Protein AF-A0A7L2H7D6-F1 (afdb_monomer)

Sequence (125 aa):
VVYLVPAALTLLVSINPSITDNGVWRSLCDLHSAGCIVGTIALACSLFAYAQGNILHEEEGRELFGLVIITIWMSLCRSSVKSSLGGVRLVAAIVVALFPFVLWLYIYVNKEMRASWPTHCKTVI

Secondary structure (DSSP, 8-state):
-TTHHHHHHHHHHHH-GGGGG-HHHHHHHHHHHHHHHHHHHHHHHHHHHH--S-TTTSHHHHHHHHHHHHHHHHHHHHHTT-GGGHHHHHHHHHHHHHHHHHHHHHHHH-HHHHHHS-GGGTT--

Structure (mmCIF, N/CA/C/O backbone):
data_AF-A0A7L2H7D6-F1
#
_entry.id   AF-A0A7L2H7D6-F1
#
loop_
_atom_site.group_PDB
_atom_site.id
_atom_site.typ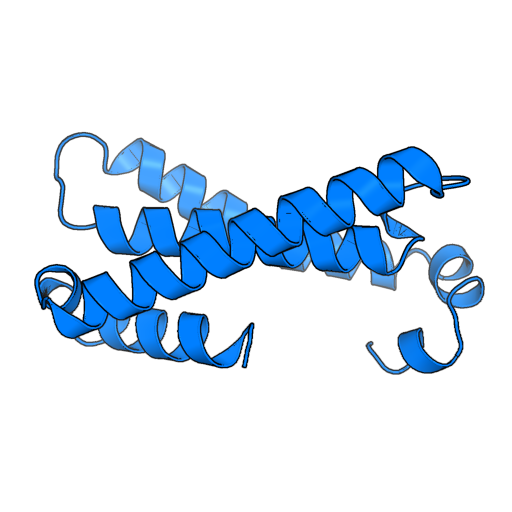e_symbol
_atom_site.label_atom_id
_atom_site.label_alt_id
_atom_site.label_comp_id
_atom_site.label_asym_id
_atom_site.label_entity_id
_atom_site.label_seq_id
_atom_site.pdbx_PDB_ins_code
_atom_site.Cartn_x
_atom_site.Cartn_y
_atom_site.Cartn_z
_atom_site.occupancy
_atom_site.B_iso_or_equiv
_atom_site.auth_seq_id
_atom_site.auth_comp_id
_atom_site.auth_asym_id
_atom_site.auth_atom_id
_atom_site.pdbx_PDB_model_num
ATOM 1 N N . VAL A 1 1 ? 9.474 -4.430 7.621 1.00 64.81 1 VAL A N 1
ATOM 2 C CA . VAL A 1 1 ? 8.717 -3.577 8.578 1.00 64.81 1 VAL A CA 1
ATOM 3 C C . VAL A 1 1 ? 7.547 -2.869 7.907 1.00 64.81 1 VAL A C 1
ATOM 5 O O . VAL A 1 1 ? 6.446 -2.966 8.434 1.00 64.81 1 VAL A O 1
ATOM 8 N N . VAL A 1 2 ? 7.767 -2.237 6.744 1.00 76.69 2 VAL A N 1
ATOM 9 C CA . VAL A 1 2 ? 6.752 -1.469 5.991 1.00 76.69 2 VAL A CA 1
ATOM 10 C C . VAL A 1 2 ? 5.424 -2.216 5.819 1.00 76.69 2 VAL A C 1
ATOM 12 O O . VAL A 1 2 ? 4.388 -1.651 6.112 1.00 76.69 2 VAL A O 1
ATOM 15 N N . TYR A 1 3 ? 5.438 -3.504 5.467 1.00 82.88 3 TYR A N 1
ATOM 16 C CA . TYR A 1 3 ? 4.200 -4.286 5.296 1.00 82.88 3 TYR A CA 1
ATOM 17 C C . TYR A 1 3 ? 3.712 -4.999 6.566 1.00 82.88 3 TYR A C 1
ATOM 19 O O . TYR A 1 3 ? 2.523 -5.263 6.719 1.00 82.88 3 TYR A O 1
ATOM 27 N N . LEU A 1 4 ? 4.618 -5.295 7.503 1.00 90.25 4 LEU A N 1
ATOM 28 C CA . LEU A 1 4 ? 4.300 -6.070 8.706 1.00 90.25 4 LEU A CA 1
ATOM 29 C C . LEU A 1 4 ? 3.434 -5.272 9.687 1.00 90.25 4 LEU A C 1
ATOM 31 O O . LEU A 1 4 ? 2.478 -5.811 10.237 1.00 90.25 4 LEU A O 1
ATOM 35 N N . VAL A 1 5 ? 3.763 -3.993 9.898 1.00 92.25 5 VAL A N 1
ATOM 36 C CA . VAL A 1 5 ? 3.019 -3.131 10.828 1.00 92.25 5 VAL A CA 1
ATOM 37 C C . VAL A 1 5 ? 1.566 -2.938 10.358 1.00 92.25 5 VAL A C 1
ATOM 39 O O . VAL A 1 5 ? 0.667 -3.238 11.143 1.00 92.25 5 VAL A O 1
ATOM 42 N N . PRO A 1 6 ? 1.285 -2.553 9.096 1.00 92.44 6 PRO A N 1
ATOM 43 C CA . PRO A 1 6 ? -0.080 -2.488 8.570 1.00 92.44 6 PRO A CA 1
ATOM 44 C C . PRO A 1 6 ? -0.823 -3.820 8.625 1.00 92.44 6 PRO A C 1
ATOM 46 O O . PRO A 1 6 ? -2.005 -3.835 8.966 1.00 92.44 6 PRO A O 1
ATOM 49 N N . ALA A 1 7 ? -0.150 -4.939 8.329 1.00 93.69 7 ALA A N 1
ATOM 50 C CA . ALA A 1 7 ? -0.766 -6.263 8.383 1.00 93.69 7 ALA A CA 1
ATOM 51 C C . ALA A 1 7 ? -1.213 -6.618 9.808 1.00 93.69 7 ALA A C 1
ATOM 53 O O . ALA A 1 7 ? -2.363 -7.005 10.013 1.00 93.69 7 ALA A O 1
ATOM 54 N N . ALA A 1 8 ? -0.344 -6.414 10.802 1.00 94.94 8 ALA A N 1
ATOM 55 C CA . ALA A 1 8 ? -0.672 -6.652 12.205 1.00 94.94 8 ALA A CA 1
ATOM 56 C C . ALA A 1 8 ? -1.805 -5.731 12.690 1.00 94.94 8 ALA A C 1
ATOM 58 O O . ALA A 1 8 ? -2.761 -6.198 13.307 1.00 94.94 8 ALA A O 1
ATOM 59 N N . LEU A 1 9 ? -1.742 -4.434 12.369 1.00 94.00 9 LEU A N 1
ATOM 60 C CA . LEU A 1 9 ? -2.787 -3.479 12.745 1.00 94.00 9 LEU A CA 1
ATOM 61 C C . LEU A 1 9 ? -4.136 -3.815 12.092 1.00 94.00 9 LEU A C 1
ATOM 63 O O . LEU A 1 9 ? -5.162 -3.719 12.763 1.00 94.00 9 LEU A O 1
ATOM 67 N N . THR A 1 10 ? -4.138 -4.239 10.825 1.00 94.06 10 THR A N 1
ATOM 68 C CA . THR A 1 10 ? -5.346 -4.672 10.099 1.00 94.06 10 THR A CA 1
ATOM 69 C C . THR A 1 10 ? -5.929 -5.949 10.698 1.00 94.06 10 THR A C 1
ATOM 71 O O . THR A 1 10 ? -7.140 -6.033 10.898 1.00 94.06 10 THR A O 1
ATOM 74 N N . LEU A 1 11 ? -5.083 -6.924 11.048 1.00 94.81 11 LEU A N 1
ATOM 75 C CA . LEU A 1 11 ? -5.520 -8.153 11.709 1.00 94.81 11 LEU A CA 1
ATOM 76 C C . LEU A 1 11 ? -6.222 -7.845 13.038 1.00 94.81 11 LEU A C 1
ATOM 78 O O . LEU A 1 11 ? -7.302 -8.372 13.297 1.00 94.81 11 LEU A O 1
ATOM 82 N N . LEU A 1 12 ? -5.670 -6.937 13.847 1.00 93.94 12 LEU A N 1
ATOM 83 C CA . LEU A 1 12 ? -6.308 -6.517 15.097 1.00 93.94 12 LEU A CA 1
ATOM 84 C C . LEU A 1 12 ? -7.697 -5.907 14.866 1.00 93.94 12 LEU A C 1
ATOM 86 O O . LEU A 1 12 ? -8.622 -6.238 15.604 1.00 93.94 12 LEU A O 1
ATOM 90 N N . VAL A 1 13 ? -7.865 -5.078 13.827 1.00 92.88 13 VAL A N 1
ATOM 91 C CA . VAL A 1 13 ? -9.178 -4.515 13.454 1.00 92.88 13 VAL A CA 1
ATOM 92 C C . VAL A 1 13 ? -10.167 -5.617 13.065 1.00 92.88 13 VAL A C 1
ATOM 94 O O . VAL A 1 13 ? -11.336 -5.533 13.430 1.00 92.88 13 VAL A O 1
ATOM 97 N N . SER A 1 14 ? -9.711 -6.667 12.373 1.00 91.06 14 SER A N 1
ATOM 98 C CA . SER A 1 14 ? -10.573 -7.797 11.990 1.00 91.06 14 SER A CA 1
ATOM 99 C C . SER A 1 14 ? -11.024 -8.661 13.176 1.00 91.06 14 SER A C 1
ATOM 101 O O . SER A 1 14 ? -12.120 -9.213 13.140 1.00 91.06 14 SER A O 1
ATOM 103 N N . ILE A 1 15 ? -10.206 -8.753 14.232 1.00 93.69 15 ILE A N 1
ATOM 104 C CA . ILE A 1 15 ? -10.533 -9.493 15.462 1.00 93.69 15 ILE A CA 1
ATOM 105 C C . ILE A 1 15 ? -11.453 -8.662 16.359 1.00 93.69 15 ILE A C 1
ATOM 107 O O . I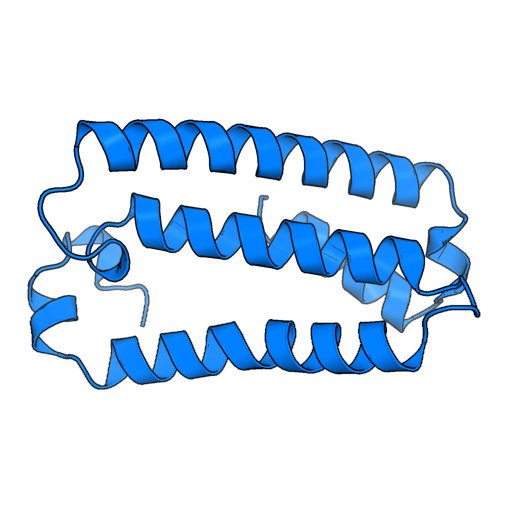LE A 1 15 ? -12.426 -9.175 16.907 1.00 93.69 15 ILE A O 1
ATOM 111 N N . ASN A 1 16 ? -11.135 -7.379 16.534 1.00 91.69 16 ASN A N 1
ATOM 112 C CA . ASN A 1 16 ? -11.901 -6.471 17.369 1.00 91.69 16 ASN A CA 1
ATOM 113 C C . ASN A 1 16 ? -11.906 -5.055 16.765 1.00 91.69 16 ASN A C 1
ATOM 115 O O . ASN A 1 16 ? -10.966 -4.293 16.998 1.00 91.69 16 ASN A O 1
ATOM 119 N N . PRO A 1 17 ? -12.984 -4.650 16.068 1.00 88.44 17 PRO A N 1
ATOM 120 C CA . PRO A 1 17 ? -13.075 -3.330 15.444 1.00 88.44 17 PRO A CA 1
ATOM 121 C C . PRO A 1 17 ? -12.929 -2.157 16.422 1.00 88.44 17 PRO A C 1
ATOM 123 O O . PRO A 1 17 ? -12.440 -1.102 16.032 1.00 88.44 17 PRO A O 1
ATOM 126 N N . SER A 1 18 ? -13.277 -2.336 17.704 1.00 90.31 18 SER A N 1
ATOM 127 C CA . SER A 1 18 ? -13.125 -1.283 18.726 1.00 90.31 18 SER A CA 1
ATOM 128 C C . SER A 1 18 ? -11.663 -0.950 19.055 1.00 90.31 18 SER A C 1
ATOM 130 O O . SER A 1 18 ? -11.383 0.068 19.688 1.00 90.31 18 SER A O 1
ATOM 132 N N . ILE A 1 19 ? -10.697 -1.753 18.582 1.00 92.56 19 ILE A N 1
ATOM 133 C CA . ILE A 1 19 ? -9.267 -1.476 18.763 1.00 92.56 19 ILE A CA 1
ATOM 134 C C . ILE A 1 19 ? -8.840 -0.146 18.130 1.00 92.56 19 ILE A C 1
ATOM 136 O O . ILE A 1 19 ? -7.841 0.431 18.552 1.00 92.56 19 ILE A O 1
ATOM 140 N N . THR A 1 20 ? -9.590 0.383 17.156 1.00 91.56 20 THR A N 1
ATOM 141 C CA . THR A 1 20 ? -9.271 1.667 16.513 1.00 91.56 20 THR A CA 1
ATOM 142 C C . THR A 1 20 ? -9.401 2.865 17.456 1.00 91.56 20 THR A C 1
ATOM 144 O O . THR A 1 20 ? -8.803 3.911 17.194 1.00 91.56 20 THR A O 1
ATOM 147 N N . ASP A 1 21 ? -10.141 2.712 18.560 1.00 90.44 21 ASP A N 1
ATOM 148 C CA . ASP A 1 21 ? -10.264 3.723 19.616 1.00 90.44 21 ASP A CA 1
ATOM 149 C C . ASP A 1 21 ? -9.112 3.650 20.635 1.00 90.44 21 ASP A C 1
ATOM 151 O O . ASP A 1 21 ? -8.921 4.566 21.439 1.00 90.44 21 ASP A O 1
ATOM 155 N N . ASN A 1 22 ? -8.289 2.595 20.586 1.00 93.62 22 ASN A N 1
ATOM 156 C CA . ASN A 1 22 ? -7.112 2.460 21.435 1.00 93.62 22 ASN A CA 1
ATOM 157 C C . ASN A 1 22 ? -6.007 3.446 21.008 1.00 93.62 22 ASN A C 1
ATOM 159 O O . ASN A 1 22 ? -5.570 3.468 19.854 1.00 93.62 22 ASN A O 1
ATOM 163 N N . GLY A 1 23 ? -5.497 4.228 21.964 1.00 93.31 23 GLY A N 1
ATOM 164 C CA . GLY A 1 23 ? -4.469 5.243 21.709 1.00 93.31 23 GLY A CA 1
ATOM 165 C C . GLY A 1 23 ? -3.152 4.691 21.150 1.00 93.31 23 GLY A C 1
ATOM 166 O O . GLY A 1 23 ? -2.547 5.336 20.294 1.00 93.31 23 GLY A O 1
ATOM 167 N N . VAL A 1 24 ? -2.728 3.491 21.565 1.00 95.12 24 VAL A N 1
ATOM 168 C CA . VAL A 1 24 ? -1.506 2.839 21.059 1.00 95.12 24 VAL A CA 1
ATOM 169 C C . VAL A 1 24 ? -1.697 2.417 19.608 1.00 95.12 24 VAL A C 1
ATOM 171 O O . VAL A 1 24 ? -0.868 2.752 18.763 1.00 95.12 24 VAL A O 1
ATOM 174 N N . TRP A 1 25 ? -2.811 1.744 19.295 1.00 95.50 25 TRP A N 1
ATOM 175 C CA . TRP A 1 25 ? -3.134 1.357 17.917 1.00 95.50 25 TRP A CA 1
ATOM 176 C C . TRP A 1 25 ? -3.178 2.588 17.007 1.00 95.50 25 TRP A C 1
ATOM 178 O O . TRP A 1 25 ? -2.567 2.603 15.938 1.00 95.50 25 TRP A O 1
ATOM 188 N N . ARG A 1 26 ? -3.837 3.659 17.466 1.00 93.94 26 ARG A N 1
ATOM 189 C CA . ARG A 1 26 ? -3.981 4.907 16.713 1.00 93.94 26 ARG A CA 1
ATOM 190 C C . ARG A 1 26 ? -2.646 5.611 16.493 1.00 93.94 26 ARG A C 1
ATOM 192 O O . ARG A 1 26 ? -2.379 6.034 15.375 1.00 93.94 26 ARG A O 1
ATOM 199 N N . SER A 1 27 ? -1.798 5.690 17.517 1.00 95.31 27 SER A N 1
ATOM 200 C CA . SER A 1 27 ? -0.464 6.288 17.405 1.00 95.31 27 SER A CA 1
ATOM 201 C C . SER A 1 27 ? 0.429 5.509 16.440 1.00 95.31 27 SER A C 1
ATOM 203 O O . SER A 1 27 ? 1.057 6.115 15.574 1.00 95.31 27 SER A O 1
ATOM 205 N N . LEU A 1 28 ? 0.434 4.174 16.520 1.00 95.31 28 LEU A N 1
ATOM 206 C CA . LEU A 1 28 ? 1.187 3.326 15.592 1.00 95.31 28 LEU A CA 1
ATOM 207 C C . LEU A 1 28 ? 0.680 3.471 14.154 1.00 95.31 28 LEU A C 1
ATOM 209 O O . LEU A 1 28 ? 1.485 3.613 13.235 1.00 95.31 28 LEU A O 1
ATOM 213 N N . CYS A 1 29 ? -0.641 3.480 13.961 1.00 94.31 29 CYS A N 1
ATOM 214 C CA . CYS A 1 29 ? -1.270 3.727 12.666 1.00 94.31 29 CYS A CA 1
ATOM 215 C C . CYS A 1 29 ? -0.863 5.094 12.094 1.00 94.31 29 CYS A C 1
ATOM 217 O O . CYS A 1 29 ? -0.480 5.181 10.927 1.00 94.31 29 CYS A O 1
ATOM 219 N N . ASP A 1 30 ? -0.925 6.153 12.903 1.00 94.81 30 ASP A N 1
ATOM 220 C CA . ASP A 1 30 ? -0.613 7.522 12.485 1.00 94.81 30 ASP A CA 1
ATOM 221 C C . ASP A 1 30 ? 0.873 7.696 12.161 1.00 94.81 30 ASP A C 1
ATOM 223 O O . ASP A 1 30 ? 1.206 8.229 11.104 1.00 94.81 30 ASP A O 1
ATOM 227 N N . LEU A 1 31 ? 1.766 7.198 13.021 1.00 95.50 31 LEU A N 1
ATOM 228 C CA . LEU A 1 31 ? 3.212 7.272 12.810 1.00 95.50 31 LEU A CA 1
ATOM 229 C C . LEU A 1 31 ? 3.631 6.495 11.560 1.00 95.50 31 LEU A C 1
ATOM 231 O O . LEU A 1 31 ? 4.411 6.993 10.749 1.00 95.50 31 LEU A O 1
ATOM 235 N N . HIS A 1 32 ? 3.084 5.292 11.376 1.00 94.38 32 HIS A N 1
ATOM 236 C CA . HIS A 1 32 ? 3.362 4.489 10.193 1.00 94.38 32 HIS A CA 1
ATOM 237 C C . HIS A 1 32 ? 2.849 5.163 8.916 1.00 94.38 32 HIS A C 1
ATOM 239 O O . HIS A 1 32 ? 3.571 5.226 7.922 1.00 94.38 32 HIS A O 1
ATOM 245 N N . SER A 1 33 ? 1.630 5.710 8.952 1.00 94.25 33 SER A N 1
ATOM 246 C CA . SER A 1 33 ? 1.047 6.432 7.815 1.00 94.25 33 SER A CA 1
ATOM 247 C C . SER A 1 33 ? 1.852 7.689 7.480 1.00 94.25 33 SER A C 1
ATOM 249 O O . SER A 1 33 ? 2.120 7.942 6.311 1.00 94.25 33 SER A O 1
ATOM 251 N N . ALA A 1 34 ? 2.308 8.442 8.486 1.00 95.38 34 ALA A N 1
ATOM 252 C CA . ALA A 1 34 ? 3.187 9.591 8.285 1.00 95.38 34 ALA A CA 1
ATOM 25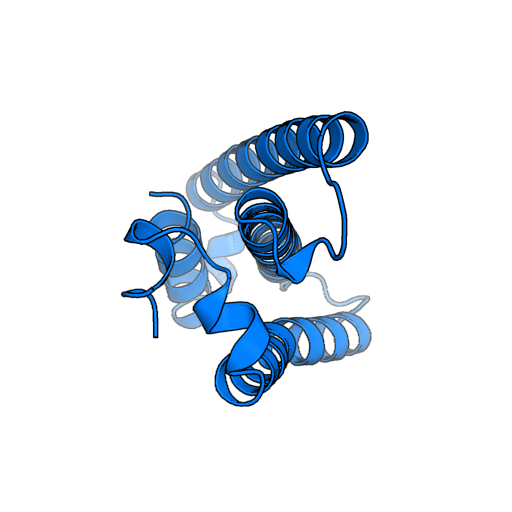3 C C . ALA A 1 34 ? 4.515 9.180 7.628 1.00 95.38 34 ALA A C 1
ATOM 255 O O . ALA A 1 34 ? 4.938 9.810 6.661 1.00 95.38 34 ALA A O 1
ATOM 256 N N . GLY A 1 35 ? 5.129 8.085 8.089 1.00 95.44 35 GLY A N 1
ATOM 257 C CA . GLY A 1 35 ? 6.319 7.515 7.456 1.00 95.44 35 GLY A CA 1
ATOM 258 C C . GLY A 1 35 ? 6.081 7.119 5.994 1.00 95.44 35 GLY A C 1
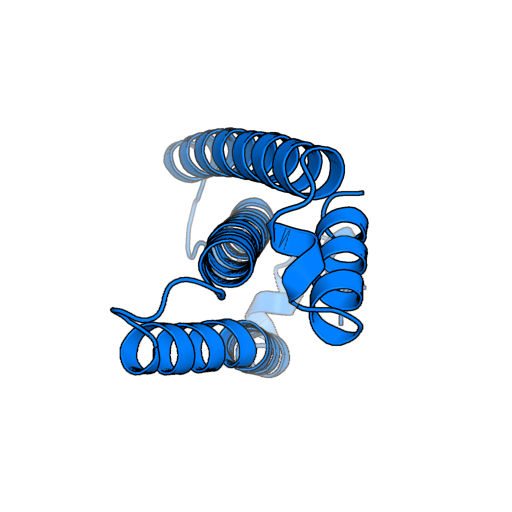ATOM 259 O O . GLY A 1 35 ? 6.896 7.442 5.133 1.00 95.44 35 GLY A O 1
ATOM 260 N N . CYS A 1 36 ? 4.939 6.493 5.691 1.00 95.19 36 CYS A N 1
ATOM 261 C CA . CYS A 1 36 ? 4.560 6.137 4.320 1.00 95.19 36 CYS A CA 1
ATOM 262 C C . CYS A 1 36 ? 4.343 7.370 3.434 1.00 95.19 36 CYS A C 1
ATOM 264 O O . CYS A 1 36 ? 4.753 7.356 2.277 1.00 95.19 36 CYS A O 1
ATOM 266 N N . ILE A 1 37 ? 3.746 8.444 3.960 1.00 95.31 37 ILE A N 1
ATOM 267 C CA . ILE A 1 37 ? 3.566 9.710 3.232 1.00 95.31 37 ILE A CA 1
ATOM 268 C C . ILE A 1 37 ? 4.923 10.345 2.920 1.00 95.31 37 ILE A C 1
ATOM 270 O O . ILE A 1 37 ? 5.161 10.729 1.778 1.00 95.31 37 ILE A O 1
ATOM 274 N N . VAL A 1 38 ? 5.835 10.410 3.897 1.00 96.69 38 VAL A N 1
ATOM 275 C CA . VAL A 1 38 ? 7.197 10.926 3.678 1.00 96.69 38 VAL A CA 1
ATOM 276 C C . VAL A 1 38 ? 7.926 10.099 2.617 1.00 96.69 38 VAL A C 1
ATOM 278 O O . VAL A 1 38 ? 8.490 10.670 1.687 1.00 96.69 38 VAL A O 1
ATOM 281 N N . GLY A 1 39 ? 7.860 8.767 2.705 1.00 95.19 39 GLY A N 1
ATOM 282 C CA . GLY A 1 39 ? 8.434 7.873 1.696 1.00 95.19 39 GLY A CA 1
ATOM 283 C C . GLY A 1 39 ? 7.808 8.061 0.312 1.00 95.19 39 GLY A C 1
ATOM 284 O O . GLY A 1 39 ? 8.526 8.135 -0.678 1.00 95.19 39 GLY A O 1
ATOM 285 N N . THR A 1 40 ? 6.486 8.231 0.241 1.00 94.94 40 THR A N 1
ATOM 286 C CA . THR A 1 40 ? 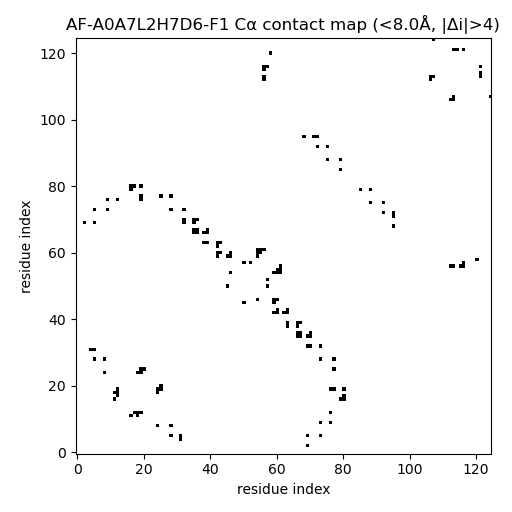5.759 8.508 -1.009 1.00 94.94 40 THR A CA 1
ATOM 287 C C . THR A 1 40 ? 6.246 9.803 -1.648 1.00 94.94 40 THR A C 1
ATOM 289 O O . THR A 1 40 ? 6.501 9.826 -2.845 1.00 94.94 40 THR A O 1
ATOM 292 N N . ILE A 1 41 ? 6.408 10.874 -0.863 1.00 95.75 41 ILE A N 1
ATOM 293 C CA . ILE A 1 41 ? 6.917 12.159 -1.358 1.00 95.75 41 ILE A CA 1
ATOM 294 C C . ILE A 1 41 ? 8.358 12.004 -1.854 1.00 95.75 41 ILE A C 1
ATOM 296 O O . ILE A 1 41 ? 8.676 12.475 -2.942 1.00 95.75 41 ILE A O 1
ATOM 300 N N . ALA A 1 42 ? 9.217 11.318 -1.095 1.00 95.56 42 ALA A N 1
ATOM 301 C CA . ALA A 1 42 ? 10.607 11.091 -1.485 1.00 95.56 42 ALA A CA 1
ATOM 302 C C . ALA A 1 42 ? 10.715 10.312 -2.809 1.00 95.56 42 ALA A C 1
ATOM 304 O O . ALA A 1 42 ? 11.416 10.750 -3.720 1.00 95.56 42 ALA A O 1
ATOM 305 N N . LEU A 1 43 ? 9.965 9.214 -2.946 1.00 94.19 43 LEU A N 1
ATOM 306 C CA . LEU A 1 43 ? 9.913 8.417 -4.174 1.00 94.19 43 LEU A CA 1
ATOM 307 C C . LEU A 1 43 ? 9.282 9.194 -5.334 1.00 94.19 43 LEU A C 1
ATOM 309 O O . LEU A 1 43 ? 9.766 9.106 -6.455 1.00 94.19 43 LEU A O 1
ATOM 313 N N . ALA A 1 44 ? 8.244 9.998 -5.082 1.00 93.62 44 ALA A N 1
ATOM 314 C CA . ALA A 1 44 ? 7.629 10.837 -6.109 1.00 93.62 44 ALA A CA 1
ATOM 315 C C . ALA A 1 44 ? 8.620 11.873 -6.657 1.00 93.62 44 ALA A C 1
ATOM 317 O O . ALA A 1 44 ? 8.685 12.077 -7.867 1.00 93.62 44 ALA A O 1
ATOM 318 N N . CYS A 1 45 ? 9.416 12.493 -5.782 1.00 93.75 45 CYS A N 1
ATOM 319 C CA . CYS A 1 45 ? 10.491 13.396 -6.185 1.00 93.75 45 CYS A CA 1
ATOM 320 C C . CYS A 1 45 ? 11.572 12.670 -6.997 1.00 93.75 45 CYS A C 1
ATOM 322 O O . CYS A 1 45 ? 12.020 13.206 -8.009 1.00 93.75 45 CYS A O 1
ATOM 324 N N . SER A 1 46 ? 11.970 11.464 -6.577 1.00 91.69 46 SER A N 1
ATOM 325 C CA . SER A 1 46 ? 12.965 10.656 -7.296 1.00 91.69 46 SER A CA 1
ATOM 326 C C . SER A 1 46 ? 12.473 10.277 -8.696 1.00 91.69 46 SER A C 1
ATOM 328 O O . SER A 1 46 ? 13.124 10.593 -9.690 1.00 91.69 46 SER A O 1
ATOM 330 N N . LEU A 1 47 ? 11.250 9.754 -8.799 1.00 90.69 47 LEU A N 1
ATOM 331 C CA . LEU A 1 47 ? 10.610 9.430 -10.073 1.00 90.69 47 LEU A CA 1
ATOM 332 C C . LEU A 1 47 ? 10.469 10.651 -10.977 1.00 90.69 47 LEU A C 1
ATOM 334 O O . LEU A 1 47 ? 10.736 10.560 -12.170 1.00 90.69 47 LEU A O 1
ATOM 338 N N . PHE A 1 48 ? 10.075 11.801 -10.431 1.00 89.81 48 PHE A N 1
ATOM 339 C CA . PHE A 1 48 ? 9.969 13.025 -11.222 1.00 89.81 48 PHE A CA 1
ATOM 340 C C . PHE A 1 48 ? 11.324 13.466 -11.794 1.00 89.81 48 PHE A C 1
ATOM 342 O O . PHE A 1 48 ? 11.378 14.002 -12.899 1.00 89.81 48 PHE A O 1
ATOM 349 N N . ALA A 1 49 ? 12.414 13.239 -11.058 1.00 90.06 49 ALA A N 1
ATOM 350 C CA . ALA A 1 49 ? 13.758 13.607 -11.484 1.00 90.06 49 ALA A CA 1
ATOM 351 C C . ALA A 1 49 ? 14.404 12.583 -12.436 1.00 90.06 49 ALA A C 1
ATOM 353 O O . ALA A 1 49 ? 15.172 12.984 -13.311 1.00 90.06 49 ALA A O 1
ATOM 354 N N . TYR A 1 50 ? 14.118 11.286 -12.269 1.00 86.44 50 TYR A N 1
ATOM 355 C CA . TYR A 1 50 ? 14.906 10.209 -12.882 1.00 86.44 50 TYR A CA 1
ATOM 356 C C . TYR A 1 50 ? 14.118 9.207 -13.730 1.00 86.44 50 TYR A C 1
ATOM 358 O O . TYR A 1 50 ? 14.745 8.451 -14.473 1.00 86.44 50 TYR A O 1
ATOM 366 N N . ALA A 1 51 ? 12.783 9.177 -13.673 1.00 84.88 51 ALA A N 1
ATOM 367 C CA . ALA A 1 51 ? 12.017 8.202 -14.447 1.00 84.88 51 ALA A CA 1
ATOM 368 C C . ALA A 1 51 ? 12.175 8.456 -15.954 1.00 84.88 51 ALA A C 1
ATOM 370 O O . ALA A 1 51 ? 11.853 9.530 -16.463 1.00 84.88 51 ALA A O 1
ATOM 371 N N . GLN A 1 52 ? 12.642 7.440 -16.681 1.00 75.75 52 GLN A N 1
ATOM 372 C CA . GLN A 1 52 ? 12.869 7.522 -18.129 1.00 75.75 52 GLN A CA 1
ATOM 373 C C . GLN A 1 52 ? 11.719 6.927 -18.955 1.00 75.75 52 GLN A C 1
ATOM 375 O O . GLN A 1 52 ? 11.765 6.932 -20.185 1.00 75.75 52 GLN A O 1
ATOM 380 N N . GLY A 1 53 ? 10.672 6.417 -18.301 1.00 77.25 53 GLY A N 1
ATOM 381 C CA . GLY A 1 53 ? 9.567 5.747 -18.974 1.00 77.25 53 GLY A CA 1
ATOM 382 C C . GLY A 1 53 ? 8.353 5.518 -18.081 1.00 77.25 53 GLY A C 1
ATOM 383 O O . GLY A 1 53 ? 7.953 6.376 -17.297 1.00 77.25 53 GLY A O 1
ATOM 384 N N . ASN A 1 54 ? 7.717 4.356 -18.238 1.00 82.00 54 ASN A N 1
ATOM 385 C CA . ASN A 1 54 ? 6.526 4.0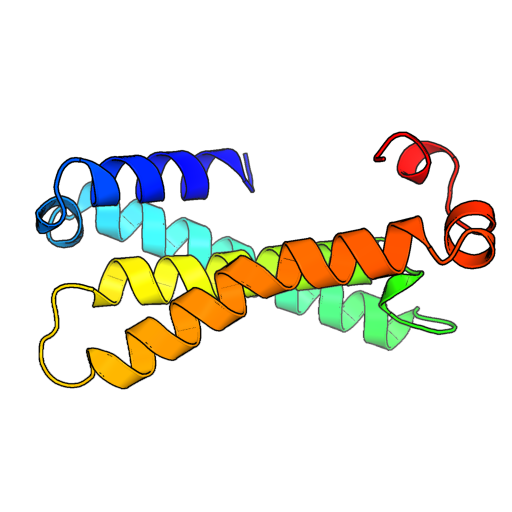13 -17.470 1.00 82.00 54 ASN A CA 1
ATOM 386 C C . ASN A 1 54 ? 6.881 3.789 -15.992 1.00 82.00 54 ASN A C 1
ATOM 388 O O . ASN A 1 54 ? 7.713 2.942 -15.679 1.00 82.00 54 ASN A O 1
ATOM 392 N N . ILE A 1 55 ? 6.177 4.468 -15.085 1.00 83.94 55 ILE A N 1
ATOM 393 C CA . ILE A 1 55 ? 6.395 4.403 -13.630 1.00 83.94 55 ILE A CA 1
ATOM 394 C C . ILE A 1 55 ? 6.357 2.953 -13.111 1.00 83.94 55 ILE A C 1
ATOM 396 O O . ILE A 1 55 ? 7.077 2.613 -12.184 1.00 83.94 55 ILE A O 1
ATOM 400 N N . LEU A 1 56 ? 5.570 2.063 -13.727 1.00 80.19 56 LEU A N 1
ATOM 401 C CA . LEU A 1 56 ? 5.499 0.649 -13.326 1.00 80.19 56 LEU A CA 1
ATOM 402 C C . LEU A 1 56 ? 6.750 -0.181 -13.670 1.00 80.19 56 LEU A C 1
ATOM 404 O O . LEU A 1 56 ? 6.982 -1.226 -13.051 1.00 80.19 56 LEU A O 1
ATOM 408 N N . HIS A 1 57 ? 7.544 0.256 -14.652 1.00 83.75 57 HIS A N 1
ATOM 409 C CA . HIS A 1 57 ? 8.823 -0.381 -14.970 1.00 83.75 57 HIS A CA 1
ATOM 410 C C . HIS A 1 57 ? 9.869 -0.062 -13.902 1.00 83.75 57 HIS A C 1
ATOM 412 O O . HIS A 1 57 ? 10.654 -0.941 -13.538 1.00 83.75 57 HIS A O 1
ATOM 418 N N . GLU A 1 58 ? 9.813 1.147 -13.350 1.00 86.25 58 GLU A N 1
ATOM 419 C CA . GLU A 1 58 ? 10.716 1.596 -12.301 1.00 86.25 58 GLU A CA 1
ATOM 420 C C . GLU A 1 58 ? 10.390 0.930 -10.960 1.00 86.25 58 GLU A C 1
ATOM 422 O O . GLU A 1 58 ? 9.231 0.772 -10.566 1.00 86.25 58 GLU A O 1
ATOM 427 N N . GLU A 1 59 ? 11.434 0.526 -10.239 1.00 88.06 59 GLU A N 1
ATOM 428 C CA . GLU A 1 59 ? 11.310 -0.035 -8.890 1.00 88.06 59 GLU A CA 1
ATOM 429 C C . GLU A 1 59 ? 10.663 0.965 -7.930 1.00 88.06 59 GLU A C 1
ATOM 431 O O . GLU A 1 59 ? 9.674 0.634 -7.275 1.00 88.06 59 GLU A O 1
ATOM 436 N N . GLU A 1 60 ? 11.133 2.213 -7.955 1.00 89.06 60 GLU A N 1
ATOM 437 C CA . GLU A 1 60 ? 10.611 3.312 -7.138 1.00 89.06 60 GLU A CA 1
ATOM 438 C C . GLU A 1 60 ? 9.116 3.555 -7.365 1.00 89.06 60 GLU A C 1
ATOM 440 O O . GLU A 1 60 ? 8.375 3.870 -6.434 1.00 89.06 60 GLU A O 1
ATOM 445 N N . GLY A 1 61 ? 8.645 3.371 -8.601 1.00 89.94 61 GLY A N 1
ATOM 446 C CA . GLY A 1 61 ? 7.237 3.512 -8.945 1.00 89.94 61 GLY A CA 1
ATOM 447 C C . GLY A 1 61 ? 6.382 2.431 -8.306 1.00 89.94 61 GLY A C 1
ATOM 448 O O . GLY A 1 61 ? 5.345 2.733 -7.715 1.00 89.94 61 GLY A O 1
ATOM 449 N N . ARG A 1 62 ? 6.834 1.173 -8.354 1.00 90.50 62 ARG A N 1
ATOM 450 C CA . ARG A 1 62 ? 6.141 0.060 -7.686 1.00 90.50 62 ARG A CA 1
ATOM 451 C C . ARG A 1 62 ? 6.127 0.227 -6.166 1.00 90.50 62 ARG A C 1
ATOM 453 O O . ARG A 1 62 ? 5.096 -0.036 -5.545 1.00 90.50 62 ARG A O 1
ATOM 460 N N . GLU A 1 63 ? 7.223 0.698 -5.576 1.00 92.12 63 GLU A N 1
ATOM 461 C CA . GLU A 1 63 ? 7.286 1.007 -4.143 1.00 92.12 63 GLU A CA 1
ATOM 462 C C . GLU A 1 63 ? 6.333 2.142 -3.755 1.00 92.12 63 GLU A C 1
ATOM 464 O O . GLU A 1 63 ? 5.585 2.015 -2.781 1.00 92.12 63 GLU A O 1
ATOM 469 N N . LEU A 1 64 ? 6.284 3.210 -4.559 1.00 93.50 64 LEU A N 1
ATOM 470 C CA . LEU A 1 64 ? 5.367 4.332 -4.366 1.00 93.50 64 LEU A CA 1
ATOM 471 C C . LEU A 1 64 ? 3.909 3.860 -4.345 1.00 93.50 64 LEU A C 1
ATOM 473 O O . LEU A 1 64 ? 3.162 4.219 -3.432 1.00 93.50 64 LEU A O 1
ATOM 477 N N . PHE A 1 65 ? 3.500 3.018 -5.302 1.00 91.81 65 PHE A N 1
ATOM 478 C CA . PHE A 1 65 ? 2.145 2.453 -5.320 1.00 91.81 65 PHE A CA 1
ATOM 479 C C . PHE A 1 65 ? 1.839 1.658 -4.044 1.00 91.81 65 PHE A C 1
ATOM 481 O O . PHE A 1 65 ? 0.755 1.811 -3.476 1.00 91.81 65 PHE A O 1
ATOM 488 N N . GLY A 1 66 ? 2.791 0.858 -3.557 1.00 92.31 66 GLY A N 1
ATOM 489 C CA . GLY A 1 66 ? 2.647 0.112 -2.305 1.00 92.31 66 GLY A CA 1
ATOM 490 C C . GLY A 1 66 ? 2.392 1.018 -1.095 1.00 92.31 66 GLY A C 1
ATOM 491 O O . GLY A 1 66 ? 1.464 0.769 -0.320 1.00 92.31 66 GLY A O 1
ATOM 492 N N . LEU A 1 67 ? 3.157 2.106 -0.959 1.00 94.00 67 LEU A N 1
ATOM 493 C CA . LEU A 1 67 ? 2.995 3.068 0.139 1.00 94.00 67 LEU A CA 1
ATOM 494 C C . LEU A 1 67 ? 1.654 3.810 0.081 1.00 94.00 67 LEU A C 1
ATOM 496 O O . LEU A 1 67 ? 1.015 4.012 1.121 1.00 94.00 67 LEU A O 1
ATOM 500 N N . VAL A 1 68 ? 1.191 4.177 -1.117 1.00 93.88 68 VAL A N 1
ATOM 501 C CA . VAL A 1 68 ? -0.119 4.819 -1.311 1.00 93.88 68 VAL A CA 1
ATOM 502 C C . VAL A 1 68 ? -1.251 3.878 -0.895 1.00 93.88 68 VAL A C 1
ATOM 504 O O . VAL A 1 68 ? -2.130 4.281 -0.131 1.00 93.88 68 VAL A O 1
ATOM 507 N N . ILE A 1 69 ? -1.207 2.614 -1.329 1.00 93.62 69 ILE A N 1
ATOM 508 C CA . ILE A 1 69 ? -2.205 1.593 -0.971 1.00 93.62 69 ILE A CA 1
ATOM 509 C C . ILE A 1 69 ? -2.275 1.417 0.547 1.00 93.62 69 ILE A C 1
ATOM 511 O O . ILE A 1 69 ? -3.366 1.478 1.116 1.00 93.62 69 ILE A O 1
ATOM 515 N N . ILE A 1 70 ? -1.125 1.264 1.215 1.00 93.38 70 ILE A N 1
ATOM 516 C CA . ILE A 1 70 ? -1.056 1.143 2.680 1.00 93.38 70 ILE A CA 1
ATOM 517 C C . ILE A 1 70 ? -1.667 2.371 3.352 1.00 93.38 70 ILE A C 1
ATOM 519 O O . ILE A 1 70 ? -2.493 2.232 4.251 1.00 93.38 70 ILE A O 1
ATOM 523 N N . THR A 1 71 ? -1.297 3.574 2.916 1.00 93.62 71 THR A N 1
ATOM 524 C CA . THR A 1 71 ? -1.767 4.823 3.533 1.00 93.62 71 THR A CA 1
ATOM 525 C C . THR A 1 71 ? -3.287 4.969 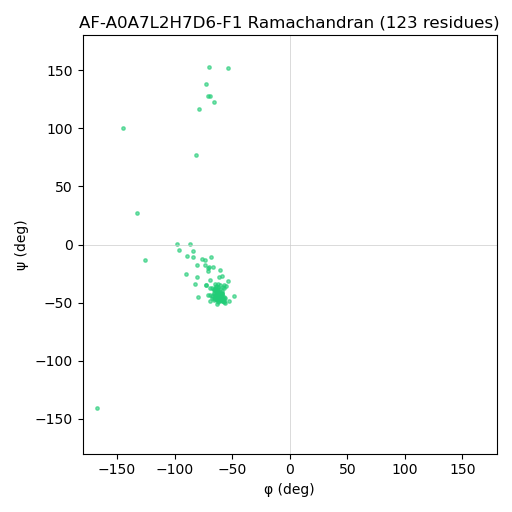3.427 1.00 93.62 71 THR A C 1
ATOM 527 O O . THR A 1 71 ? -3.957 5.322 4.407 1.00 93.62 71 THR A O 1
ATOM 530 N N . ILE A 1 72 ? -3.856 4.652 2.259 1.00 93.38 72 ILE A N 1
ATOM 531 C CA . ILE A 1 72 ? -5.308 4.668 2.046 1.00 93.38 72 ILE A CA 1
ATOM 532 C C . ILE A 1 72 ? -5.979 3.598 2.913 1.00 93.38 72 ILE A C 1
ATOM 534 O O . ILE A 1 72 ? -6.953 3.894 3.608 1.00 93.38 72 ILE A O 1
ATOM 538 N N . TRP A 1 73 ? -5.443 2.376 2.926 1.00 94.69 73 TRP A N 1
ATOM 539 C CA . TRP A 1 73 ? -5.990 1.270 3.711 1.00 94.69 73 TRP A CA 1
ATOM 540 C C . TRP A 1 73 ? -6.007 1.575 5.213 1.00 94.69 73 TRP A C 1
ATOM 542 O O . TRP A 1 73 ? -7.042 1.446 5.867 1.00 94.69 73 TRP A O 1
ATOM 552 N N . MET A 1 74 ? -4.900 2.078 5.761 1.00 93.81 74 MET A N 1
ATOM 553 C CA . MET A 1 74 ? -4.811 2.460 7.172 1.00 93.81 74 MET A CA 1
ATOM 554 C C . MET A 1 74 ? -5.787 3.591 7.523 1.00 93.81 74 MET A C 1
ATOM 556 O O . MET A 1 74 ? -6.417 3.560 8.583 1.00 93.81 74 MET A O 1
ATOM 560 N N . SER A 1 75 ? -5.994 4.545 6.611 1.00 92.00 75 SER A N 1
ATOM 561 C CA . SER A 1 75 ? -6.986 5.617 6.777 1.00 92.00 75 SER A CA 1
ATOM 562 C C . SER A 1 75 ? -8.425 5.090 6.808 1.00 92.00 75 SER A C 1
ATOM 564 O O . SER A 1 75 ? -9.244 5.573 7.602 1.00 92.00 75 SER A O 1
ATOM 566 N N . LEU A 1 76 ? -8.733 4.085 5.980 1.00 91.75 76 LEU A N 1
ATOM 567 C CA . LEU A 1 76 ? -10.024 3.394 5.978 1.00 91.75 76 LEU A CA 1
ATOM 568 C C . LEU A 1 76 ? -10.237 2.626 7.288 1.00 91.75 76 LEU A C 1
ATOM 570 O O . LEU A 1 76 ? -11.270 2.823 7.930 1.00 91.75 76 LEU A O 1
ATOM 574 N N . CYS A 1 77 ? -9.244 1.850 7.736 1.00 90.69 77 CYS A N 1
ATOM 575 C CA . CYS A 1 77 ? -9.277 1.134 9.016 1.00 90.69 77 CYS A CA 1
ATOM 576 C C . CYS A 1 77 ? -9.515 2.091 10.190 1.00 90.69 77 CYS A C 1
ATOM 578 O O . CYS A 1 77 ? -10.453 1.896 10.963 1.00 90.69 77 CYS A O 1
ATOM 580 N N . ARG A 1 78 ? -8.744 3.184 10.276 1.00 90.19 78 ARG A N 1
ATOM 581 C CA . ARG A 1 78 ? -8.873 4.211 11.326 1.00 90.19 78 ARG A CA 1
ATOM 582 C C . ARG A 1 78 ? -10.237 4.903 11.325 1.00 90.19 78 ARG A C 1
ATOM 584 O O . ARG A 1 78 ? -10.686 5.407 12.351 1.00 90.19 78 ARG A O 1
ATOM 591 N N . SER A 1 79 ? -10.889 4.970 10.170 1.00 85.12 79 SER A N 1
ATOM 592 C CA . SER A 1 79 ? -12.184 5.630 10.016 1.00 85.12 79 SER A CA 1
ATOM 593 C C . SER A 1 79 ? -13.366 4.668 10.110 1.00 85.12 79 SER A C 1
ATOM 595 O O . SER A 1 79 ? -14.498 5.139 10.077 1.00 85.12 79 SER A O 1
ATOM 597 N N . SER A 1 80 ? -13.139 3.358 10.225 1.00 79.69 80 SER A N 1
ATOM 598 C CA . SER A 1 80 ? -14.171 2.316 10.102 1.00 79.69 80 SER A CA 1
ATOM 599 C C . SER A 1 80 ? -15.361 2.490 11.057 1.00 79.69 80 SER A C 1
ATOM 601 O O . SER A 1 80 ? -16.497 2.283 10.644 1.00 79.69 80 SER A O 1
ATOM 603 N N . VAL A 1 81 ? -15.130 2.978 12.279 1.00 74.50 81 VAL A N 1
ATOM 604 C CA . VAL A 1 81 ? -16.166 3.173 13.315 1.00 74.50 81 VAL A CA 1
ATOM 605 C C . VAL A 1 81 ? -17.096 4.372 13.035 1.00 74.50 81 VAL A C 1
ATOM 607 O O . VAL A 1 81 ? -18.193 4.468 13.582 1.00 74.50 81 VAL A O 1
ATOM 610 N N . LYS A 1 82 ? -16.715 5.306 12.151 1.00 73.81 82 LYS A N 1
ATOM 611 C CA . LYS A 1 82 ? -17.511 6.522 11.885 1.00 73.81 82 LYS A CA 1
ATOM 612 C C . LYS A 1 82 ? -18.694 6.212 10.951 1.00 73.81 82 LYS A C 1
ATOM 614 O O . LYS A 1 82 ? -18.478 5.911 9.783 1.00 73.81 82 LYS A O 1
ATOM 619 N N . SER A 1 83 ? -19.936 6.372 11.397 1.00 64.56 83 SER A N 1
ATOM 620 C CA . SER A 1 83 ? -21.136 5.916 10.665 1.00 64.56 83 SER A CA 1
ATOM 621 C C . SER A 1 83 ? -21.512 6.697 9.390 1.00 64.56 83 SER A C 1
ATOM 623 O O . SER A 1 83 ? -22.213 6.160 8.537 1.00 64.56 83 SER A O 1
ATOM 625 N N . SER A 1 84 ? -21.043 7.935 9.197 1.00 65.00 84 SER A N 1
ATOM 626 C CA . SER A 1 84 ? -21.586 8.836 8.159 1.00 65.00 84 SER A CA 1
ATOM 627 C C . SER A 1 84 ? -21.156 8.559 6.706 1.00 65.00 84 SER A C 1
ATOM 629 O O . SER A 1 84 ? -21.744 9.130 5.794 1.00 65.00 84 SER A O 1
ATOM 631 N N . LEU A 1 85 ? -20.151 7.707 6.456 1.00 73.06 85 LEU A N 1
ATOM 632 C CA . LEU A 1 85 ? -19.615 7.429 5.103 1.00 73.06 85 LEU A CA 1
ATOM 633 C C . LEU A 1 85 ? -19.432 5.922 4.804 1.00 73.06 85 LEU A C 1
ATOM 635 O O . LEU A 1 85 ? -18.583 5.546 3.994 1.00 73.06 85 LEU A O 1
ATOM 639 N N . GLY A 1 86 ? -20.207 5.042 5.446 1.00 75.38 86 GLY A N 1
ATOM 640 C CA . GLY A 1 86 ? -20.012 3.584 5.369 1.00 75.38 86 GLY A CA 1
ATOM 641 C C . GLY A 1 86 ? -19.944 3.014 3.941 1.00 75.38 86 GLY A C 1
ATOM 642 O O . GLY A 1 86 ? -18.996 2.305 3.613 1.00 75.38 86 GLY A O 1
ATOM 643 N N . GLY A 1 87 ? -20.891 3.377 3.067 1.00 81.00 87 GLY A N 1
ATOM 644 C CA . GLY A 1 87 ? -20.952 2.859 1.691 1.00 81.00 87 GLY A CA 1
ATOM 645 C C . GLY A 1 87 ? -19.777 3.292 0.806 1.00 81.00 87 GLY A C 1
ATOM 646 O O . GLY A 1 87 ? -19.155 2.459 0.153 1.00 81.00 87 GLY A O 1
ATOM 647 N N . VAL A 1 88 ? -19.410 4.578 0.833 1.00 83.31 88 VAL A N 1
ATOM 648 C CA . VAL A 1 88 ? -18.262 5.102 0.066 1.00 83.31 88 VAL A CA 1
ATOM 649 C C . VAL A 1 88 ? -16.957 4.456 0.530 1.00 83.31 88 VAL A C 1
ATOM 651 O O . VAL A 1 88 ? -16.120 4.088 -0.292 1.00 83.31 88 VAL A O 1
ATOM 654 N N . ARG A 1 89 ? -16.790 4.262 1.845 1.00 84.50 89 ARG A N 1
ATOM 655 C CA . ARG A 1 89 ? -15.606 3.590 2.396 1.00 84.50 89 ARG A CA 1
ATOM 656 C C . ARG A 1 89 ? -15.540 2.121 2.022 1.00 84.50 89 ARG A C 1
ATOM 658 O O . ARG A 1 89 ? -14.447 1.641 1.754 1.00 84.50 89 ARG A O 1
ATOM 665 N N . LEU A 1 90 ? -16.676 1.428 1.978 1.00 86.19 90 LEU A N 1
ATOM 666 C CA . LEU A 1 90 ? -16.728 0.040 1.531 1.00 86.19 90 LEU A CA 1
ATOM 667 C C . LEU A 1 90 ? -16.300 -0.081 0.065 1.00 86.19 90 LEU A C 1
ATOM 669 O O . LEU A 1 90 ? -15.448 -0.904 -0.251 1.00 86.19 90 LEU A O 1
ATOM 673 N N . VAL A 1 91 ? -16.827 0.775 -0.816 1.00 88.75 91 VAL A N 1
ATOM 674 C CA . VAL A 1 91 ? -16.419 0.802 -2.230 1.00 88.75 91 VAL A CA 1
ATOM 675 C C . VAL A 1 91 ? -14.924 1.096 -2.356 1.00 88.75 91 VAL A C 1
ATOM 677 O O . VAL A 1 91 ? -14.218 0.370 -3.049 1.00 88.75 91 VAL A O 1
ATOM 680 N N . ALA A 1 92 ? -14.419 2.107 -1.642 1.00 89.25 92 ALA A N 1
ATOM 681 C CA . ALA A 1 92 ? -12.993 2.421 -1.630 1.00 89.25 92 ALA A CA 1
ATOM 682 C C . ALA A 1 92 ? -12.147 1.239 -1.127 1.00 89.25 92 ALA A C 1
ATOM 684 O O . ALA A 1 92 ? -11.132 0.921 -1.738 1.00 89.25 92 ALA A O 1
ATOM 685 N N . ALA A 1 93 ? -12.577 0.550 -0.067 1.00 90.38 93 ALA A N 1
ATOM 686 C CA . ALA A 1 93 ? -11.890 -0.627 0.458 1.00 90.38 93 ALA A CA 1
ATOM 687 C C . ALA A 1 93 ? -11.842 -1.768 -0.567 1.00 90.38 93 ALA A C 1
ATOM 689 O O . ALA A 1 93 ? -10.787 -2.369 -0.749 1.00 90.38 93 ALA A O 1
ATOM 690 N N . ILE A 1 94 ? -12.945 -2.031 -1.275 1.00 91.69 94 ILE A N 1
ATOM 691 C CA . ILE A 1 94 ? -12.994 -3.045 -2.338 1.00 91.69 94 ILE A CA 1
ATOM 692 C C . ILE A 1 94 ? -12.021 -2.686 -3.464 1.00 91.69 94 ILE A C 1
ATOM 694 O O . ILE A 1 94 ? -11.221 -3.524 -3.873 1.00 91.69 94 ILE A O 1
ATOM 698 N N . VAL A 1 95 ? -12.045 -1.438 -3.941 1.00 93.62 95 VAL A N 1
ATOM 699 C CA . VAL A 1 95 ? -11.140 -0.972 -5.004 1.00 93.62 95 VAL A CA 1
ATOM 700 C C . VAL A 1 95 ? -9.680 -1.124 -4.579 1.00 93.62 95 VAL A C 1
ATOM 702 O O . VAL A 1 95 ? -8.883 -1.701 -5.316 1.00 93.62 95 VAL A O 1
ATOM 705 N N . VAL A 1 96 ? -9.337 -0.661 -3.375 1.00 93.50 96 VAL A N 1
ATOM 706 C CA . VAL A 1 96 ? -7.974 -0.739 -2.830 1.00 93.50 96 VAL A CA 1
ATOM 707 C C . VAL A 1 96 ? -7.528 -2.190 -2.635 1.00 93.50 96 VAL A C 1
ATOM 709 O O . VAL A 1 96 ? -6.368 -2.494 -2.891 1.00 93.50 96 VAL A O 1
ATOM 712 N N . ALA A 1 97 ? -8.425 -3.098 -2.240 1.00 92.25 97 ALA A N 1
ATOM 713 C CA . ALA A 1 97 ? -8.113 -4.518 -2.068 1.00 92.25 97 ALA A CA 1
ATOM 714 C C . ALA A 1 97 ? -7.912 -5.260 -3.402 1.00 92.25 97 ALA A C 1
ATOM 716 O O . ALA A 1 97 ? -7.072 -6.154 -3.487 1.00 92.25 97 ALA A O 1
ATOM 717 N N . LEU A 1 98 ? -8.659 -4.896 -4.449 1.00 94.06 98 LEU A N 1
ATOM 718 C CA . LEU A 1 98 ? -8.547 -5.522 -5.772 1.00 94.06 98 LEU A CA 1
ATOM 719 C C . LEU A 1 98 ? -7.373 -4.977 -6.592 1.00 94.06 98 LEU A C 1
ATOM 721 O O . LEU A 1 98 ? -6.821 -5.692 -7.430 1.00 94.06 98 LEU A O 1
ATOM 725 N N . PHE A 1 99 ? -6.971 -3.729 -6.356 1.00 92.56 99 PHE A N 1
ATOM 726 C CA . PHE A 1 99 ? -5.930 -3.066 -7.137 1.00 92.56 99 PHE A CA 1
ATOM 727 C C . PHE A 1 99 ? -4.582 -3.825 -7.170 1.00 92.56 99 PHE A C 1
ATOM 729 O O . PHE A 1 99 ? -4.070 -4.029 -8.273 1.00 92.56 99 PHE A O 1
ATOM 736 N N . PRO A 1 100 ? -4.023 -4.332 -6.045 1.00 91.38 100 PRO A N 1
ATOM 737 C CA . PRO A 1 100 ? -2.806 -5.147 -6.068 1.00 91.38 100 PRO A CA 1
ATOM 738 C C . PRO A 1 100 ? -2.923 -6.391 -6.950 1.00 91.38 100 PRO A C 1
ATOM 740 O O . PRO A 1 100 ? -1.968 -6.744 -7.634 1.00 91.38 100 PRO A O 1
ATOM 743 N N . PHE A 1 101 ? -4.090 -7.041 -6.964 1.00 92.31 101 PHE A N 1
ATOM 744 C CA . PHE A 1 101 ? -4.320 -8.242 -7.767 1.00 92.31 101 PHE A CA 1
ATOM 745 C C . PHE A 1 101 ? -4.337 -7.923 -9.264 1.00 92.31 101 PHE A C 1
ATOM 747 O O . PHE A 1 101 ? -3.700 -8.616 -10.057 1.00 92.31 101 PHE A O 1
ATOM 754 N N . VAL A 1 102 ? -5.014 -6.838 -9.651 1.00 93.06 102 VAL A N 1
ATOM 755 C CA . VAL A 1 102 ? -5.027 -6.356 -11.040 1.00 93.06 102 VAL A CA 1
ATOM 756 C C . VAL A 1 102 ? -3.618 -5.978 -11.491 1.00 93.06 102 VAL A C 1
ATOM 758 O O . VAL A 1 102 ? -3.193 -6.368 -12.579 1.00 93.06 102 VAL A O 1
ATOM 761 N N . LEU A 1 103 ? -2.872 -5.261 -10.646 1.00 90.31 103 LEU A N 1
ATOM 762 C CA . LEU A 1 103 ? -1.508 -4.848 -10.957 1.00 90.31 103 LEU A CA 1
ATOM 763 C C . LEU A 1 103 ? -0.561 -6.049 -11.067 1.00 90.31 103 LEU A C 1
ATOM 765 O O . LEU A 1 103 ? 0.242 -6.116 -11.996 1.00 90.31 103 LEU A O 1
ATOM 769 N N . TRP A 1 104 ? -0.691 -7.027 -10.169 1.00 91.31 104 TRP A N 1
ATOM 770 C CA . TRP A 1 104 ? 0.052 -8.283 -10.235 1.00 91.31 104 TRP A CA 1
ATOM 771 C C . TRP A 1 104 ? -0.241 -9.049 -11.529 1.00 91.31 104 TRP A C 1
ATOM 773 O O . TRP A 1 104 ? 0.693 -9.460 -12.216 1.00 91.31 104 TRP A O 1
ATOM 783 N N . LEU A 1 105 ? -1.516 -9.186 -11.911 1.00 92.75 105 LEU A N 1
ATOM 784 C CA . LEU A 1 105 ? -1.905 -9.862 -13.150 1.00 92.75 105 LEU A CA 1
ATOM 785 C C . LEU A 1 105 ? -1.327 -9.149 -14.379 1.00 92.75 105 LEU A C 1
ATOM 787 O O . LEU A 1 105 ? -0.780 -9.797 -15.273 1.00 92.75 105 LEU A O 1
ATOM 791 N N . TYR A 1 106 ? -1.396 -7.816 -14.403 1.00 91.44 106 TYR A N 1
ATOM 792 C CA . TYR A 1 106 ? -0.770 -7.008 -15.446 1.00 91.44 106 TYR A CA 1
ATOM 793 C C . TYR A 1 106 ? 0.735 -7.290 -15.531 1.00 91.44 106 TYR A C 1
ATOM 795 O O . TYR A 1 106 ? 1.245 -7.601 -16.608 1.00 91.44 106 TYR A O 1
ATOM 803 N N . ILE A 1 107 ? 1.448 -7.258 -14.404 1.00 89.69 107 ILE A N 1
ATOM 804 C CA . ILE A 1 107 ? 2.884 -7.545 -14.356 1.00 89.69 107 ILE A CA 1
ATOM 805 C C . ILE A 1 107 ? 3.194 -8.966 -14.848 1.00 89.69 107 ILE A C 1
ATOM 807 O O . ILE A 1 107 ? 4.136 -9.172 -15.618 1.00 89.69 107 ILE A O 1
ATOM 811 N N . TYR A 1 108 ? 2.401 -9.950 -14.430 1.00 89.88 108 TYR A N 1
ATOM 812 C CA . TYR A 1 108 ? 2.590 -11.350 -14.788 1.00 89.88 108 TYR A CA 1
ATOM 813 C C . TYR A 1 108 ? 2.496 -11.576 -16.307 1.00 89.88 108 TYR A C 1
ATOM 815 O O . TYR A 1 108 ? 3.366 -12.235 -16.897 1.00 89.88 108 TYR A O 1
ATOM 823 N N . VAL A 1 109 ? 1.477 -10.986 -16.942 1.00 93.00 109 VAL A N 1
ATOM 824 C CA . VAL A 1 109 ? 1.217 -11.097 -18.387 1.00 93.00 109 VAL A CA 1
ATOM 825 C C . VAL A 1 109 ? 2.278 -10.361 -19.218 1.00 93.00 109 VAL A C 1
ATOM 827 O O . VAL A 1 109 ? 2.709 -10.873 -20.252 1.00 93.00 109 VAL A O 1
ATOM 830 N N . ASN A 1 110 ? 2.762 -9.203 -18.759 1.00 90.44 110 ASN A N 1
ATOM 831 C CA . ASN A 1 110 ? 3.746 -8.383 -19.475 1.00 90.44 110 ASN A CA 1
ATOM 832 C C . ASN A 1 110 ? 5.186 -8.895 -19.272 1.00 90.44 110 ASN A C 1
ATOM 834 O O . ASN A 1 110 ? 5.980 -8.335 -18.515 1.00 90.44 110 ASN A O 1
ATOM 838 N N . LYS A 1 111 ? 5.541 -9.980 -19.970 1.00 88.69 111 LYS A N 1
ATOM 839 C CA . LYS A 1 111 ? 6.869 -10.622 -19.875 1.00 88.69 111 LYS A CA 1
ATOM 840 C C . LYS A 1 111 ? 8.025 -9.698 -20.270 1.00 88.69 111 LYS A C 1
ATOM 842 O O . LYS A 1 111 ? 9.057 -9.735 -19.610 1.00 88.69 111 LYS A O 1
ATOM 847 N N . GLU A 1 112 ? 7.837 -8.859 -21.286 1.00 86.69 112 GLU A N 1
ATOM 848 C CA . GLU A 1 112 ? 8.850 -7.901 -21.759 1.00 86.69 112 GLU A CA 1
ATOM 849 C C . GLU A 1 112 ? 9.223 -6.881 -20.676 1.00 86.69 112 GLU A C 1
ATOM 851 O O . GLU A 1 112 ? 10.399 -6.651 -20.397 1.00 86.69 112 GLU A O 1
ATOM 856 N N . MET A 1 113 ? 8.219 -6.344 -19.972 1.00 84.81 113 MET A N 1
ATOM 857 C CA . MET A 1 113 ? 8.445 -5.469 -18.821 1.00 84.81 113 MET A CA 1
ATOM 858 C C . MET A 1 113 ? 9.295 -6.176 -17.762 1.00 84.81 113 MET A C 1
ATOM 860 O O . MET A 1 113 ? 10.302 -5.632 -17.316 1.00 84.81 113 MET A O 1
ATOM 864 N N . ARG A 1 114 ? 8.947 -7.415 -17.397 1.00 87.06 114 ARG A N 1
ATOM 865 C CA . ARG A 1 114 ? 9.710 -8.183 -16.399 1.00 87.06 114 ARG A CA 1
ATOM 866 C C . ARG A 1 114 ? 11.130 -8.507 -16.858 1.00 87.06 114 ARG A C 1
ATOM 868 O O . ARG A 1 114 ? 12.048 -8.539 -16.042 1.00 87.06 114 ARG A O 1
ATOM 875 N N . ALA A 1 115 ? 11.331 -8.741 -18.154 1.00 87.06 115 ALA A N 1
ATOM 876 C CA . ALA A 1 115 ? 12.654 -8.979 -18.721 1.00 87.06 115 ALA A CA 1
ATOM 877 C C . ALA A 1 115 ? 13.565 -7.748 -18.571 1.00 87.06 115 ALA A C 1
ATOM 879 O O . ALA A 1 115 ? 14.753 -7.915 -18.278 1.00 87.06 115 ALA A O 1
ATOM 880 N N . SER A 1 116 ? 12.996 -6.542 -18.686 1.00 85.69 116 SER A N 1
ATOM 881 C CA . SER A 1 116 ? 13.711 -5.268 -18.528 1.00 85.69 116 SER A CA 1
ATOM 882 C C . SER A 1 116 ? 14.079 -4.913 -17.081 1.00 85.69 116 SER A C 1
ATOM 884 O O . SER A 1 116 ? 14.899 -4.027 -16.864 1.00 85.69 116 SER A O 1
ATOM 886 N N . TRP A 1 117 ? 13.515 -5.602 -16.083 1.00 87.94 117 TRP A N 1
ATOM 887 C CA . TRP A 1 117 ? 13.777 -5.290 -14.679 1.00 87.94 117 TRP A CA 1
ATOM 888 C C . TRP A 1 117 ? 15.205 -5.647 -14.232 1.00 87.94 117 TRP A C 1
ATOM 890 O O . TRP A 1 117 ? 15.798 -6.614 -14.739 1.00 87.94 117 TRP A O 1
ATOM 900 N N . PRO A 1 118 ? 15.737 -4.934 -13.220 1.00 84.75 118 PRO A N 1
ATOM 901 C CA . PRO A 1 118 ? 16.962 -5.323 -12.533 1.00 84.75 118 PRO A CA 1
ATOM 902 C C . PRO A 1 118 ? 16.904 -6.763 -12.008 1.00 84.75 118 PRO A C 1
ATOM 904 O O . PRO A 1 118 ? 15.834 -7.286 -11.687 1.00 84.75 118 PRO A O 1
ATOM 907 N N . THR A 1 119 ? 18.058 -7.421 -11.889 1.00 85.38 119 THR A N 1
ATOM 908 C CA . THR A 1 119 ? 18.143 -8.832 -11.471 1.00 85.38 119 THR A CA 1
ATOM 909 C C . THR A 1 119 ? 17.513 -9.087 -10.103 1.00 85.38 119 THR A C 1
ATOM 911 O O . THR A 1 119 ? 16.838 -10.102 -9.935 1.00 85.38 119 THR A O 1
ATOM 914 N N . HIS A 1 120 ? 17.647 -8.153 -9.157 1.00 84.19 120 HIS A N 1
ATOM 915 C CA . HIS A 1 120 ? 17.044 -8.259 -7.824 1.00 84.19 120 HIS A CA 1
ATOM 916 C C . HIS A 1 120 ? 15.515 -8.126 -7.824 1.00 84.19 120 HIS A C 1
ATOM 918 O O . HIS A 1 120 ? 14.870 -8.594 -6.894 1.00 84.19 120 HIS A O 1
ATOM 924 N N . CYS A 1 121 ? 14.922 -7.555 -8.875 1.00 83.12 121 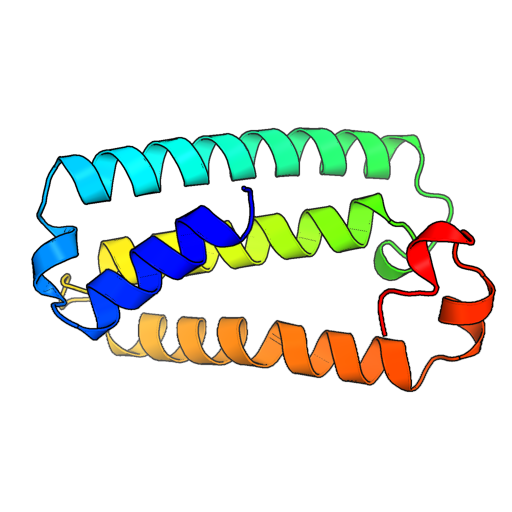CYS A N 1
ATOM 925 C CA . CYS A 1 121 ? 13.471 -7.426 -9.035 1.00 83.12 121 CYS A CA 1
ATOM 926 C C . CYS A 1 121 ? 12.820 -8.630 -9.740 1.00 83.12 121 CYS A C 1
ATOM 928 O O . CYS A 1 121 ? 11.595 -8.738 -9.776 1.00 83.12 121 CYS A O 1
ATOM 930 N N . LYS A 1 122 ? 13.606 -9.548 -10.315 1.00 81.88 122 LYS A N 1
ATOM 931 C CA . LYS A 1 122 ? 13.082 -10.690 -11.092 1.00 81.88 122 LYS A CA 1
ATOM 932 C C . LYS A 1 122 ? 12.604 -11.863 -10.237 1.00 81.88 122 LYS A C 1
ATOM 934 O O . LYS A 1 122 ? 11.859 -12.697 -10.734 1.00 81.88 122 LYS A O 1
ATOM 939 N N . THR A 1 123 ? 13.005 -11.920 -8.971 1.00 76.75 123 THR A N 1
ATOM 940 C CA . THR A 1 123 ? 12.650 -12.989 -8.020 1.00 76.75 123 THR A CA 1
ATOM 941 C C . THR A 1 123 ? 11.325 -12.748 -7.293 1.00 76.75 123 THR A C 1
ATOM 943 O O . THR A 1 123 ? 10.939 -13.541 -6.440 1.00 76.75 123 THR A O 1
ATOM 946 N N . VAL A 1 124 ?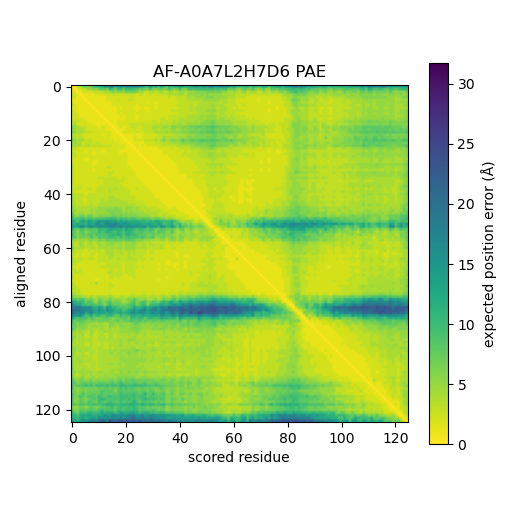 10.641 -11.642 -7.595 1.00 66.25 124 VAL A N 1
ATOM 947 C CA . VAL A 1 124 ? 9.481 -11.147 -6.838 1.00 66.25 124 VAL A CA 1
ATOM 948 C C . VAL A 1 124 ? 8.161 -11.824 -7.266 1.00 66.25 124 VAL A C 1
ATOM 950 O O . VAL A 1 124 ? 7.125 -11.583 -6.650 1.00 66.25 124 VAL A O 1
ATOM 953 N N . ILE A 1 125 ? 8.174 -12.669 -8.308 1.00 60.06 125 ILE A N 1
ATOM 954 C CA . ILE A 1 125 ? 6.995 -13.347 -8.889 1.00 60.06 125 ILE A CA 1
ATOM 955 C C . ILE A 1 125 ? 7.183 -14.855 -8.889 1.00 60.06 125 ILE A C 1
ATOM 957 O O . ILE A 1 125 ? 8.273 -15.295 -9.317 1.00 60.06 125 ILE A O 1
#

Foldseek 3Di:
DLPPLLVVLVVVCVVPVCCLVPPVSVVSLVVSLVVLVVLLVVLVVVCVVDPPDDLLLDPSSVSSLVSVLSNLQSVLSNCVPPPPCNVVSVVVNVCSVCVVVVSVVVVVVCVVSLVSHDPVSNVVD

pLDDT: mean 88.77, std 7.38, range [60.06, 96.69]

Nearest PDB structures (foldseek):
  5lu2-assembly1_B  TM=3.934E-01  e=2.318E+00  Homo sapiens
  6rk8-assembly1_A-2  TM=3.873E-01  e=2.858E+00  Homo sapiens
  8c2e-assembly1_A  TM=3.389E-01  e=3.523E+00  Homo sapiens
  7oq8-assembly1_C  TM=4.120E-01  e=6.602E+00  Homo sapiens

Organism: Sagittarius serpentarius (NCBI:txid56258)

Radius of gyration: 16.46 Å; Cα contacts (8 Å, |Δi|>4): 84; chains: 1; bounding box: 40×27×44 Å

InterPro domains:
  IPR029377 TMEM220 protein [PF15071] (1-78)

Mean predicted aligned error: 4.89 Å

Solvent-accessible surface area (backbone atoms only — not comparable to full-atom values): 7131 Å² total; per-residue (Å²): 105,85,66,54,56,58,50,53,55,49,51,48,40,74,76,39,63,72,46,53,76,35,66,66,55,41,48,52,52,50,54,50,36,51,51,32,50,53,50,33,51,53,34,50,53,49,46,74,75,64,61,90,68,63,52,78,68,39,66,56,39,51,53,31,54,52,31,52,52,50,40,53,50,52,52,48,59,66,44,62,85,53,77,92,50,54,69,65,50,49,53,50,50,53,52,61,65,46,45,61,57,55,52,49,52,51,54,67,71,40,55,68,60,53,68,72,41,57,78,87,64,58,74,78,113